Protein AF-A0A2X2BEA3-F1 (afdb_monomer)

pLDDT: mean 77.75, std 15.13, range [36.72, 91.5]

Mean predicted aligned error: 7.88 Å

Nearest PDB structures (foldseek):
  8c7k-assembly1_A  TM=7.824E-01  e=1.206E-02  Escherichia coli O157:H7
  8co2-assembly1_A  TM=7.444E-01  e=1.020E-01  Escherichia coli O157
  6xgt-assembly1_E  TM=6.933E-01  e=6.560E-01  Thermomyces lanuginosus
  5d4z-assembly8_U  TM=5.886E-01  e=8.167E-01  Salmonella phage SPC32H
  5d4z-assembly3_F  TM=5.807E-01  e=1.017E+00  Salmonella phage SPC32H

Solvent-accessible surface area (backbone atoms only — not comparable to full-atom values): 4916 Å² total; per-residue (Å²): 130,91,87,80,73,95,63,84,43,61,64,54,47,48,40,22,58,73,48,69,26,52,62,47,43,13,59,78,68,75,50,57,48,68,59,47,48,29,40,36,63,60,77,37,80,81,56,75,87,50,30,63,54,52,14,57,70,35,74,58,78,43,46,47,57,74,79,37,71,92,48,70,60,71,59,64,70,68,68,81,124

Foldseek 3Di:
DDPDQPDQLVQLQVLQVLLPHLVSLCVQLVHDSVVSVCLRSVVDQDDLVCQVSSCVSSVNPHHSCSSCVVDDPVVVVPPPD

Radius of gyration: 13.16 Å; Cα contacts (8 Å, |Δi|>4): 75; chains: 1; bounding box: 28×34×38 Å

Secondary structure (DSSP, 8-state):
---------HHHHHHHHHHTSHHHHHHHTTS-HHHHHHHHTTSSPPPGGGHHHHHHHTTTSS-HHHH-TTS-HHHHHH---

Organism: Proteus mirabilis (NCBI:txid584)

Structure (mmCIF, N/CA/C/O backbone):
data_AF-A0A2X2BEA3-F1
#
_entry.id   AF-A0A2X2BEA3-F1
#
loop_
_atom_site.group_PDB
_atom_site.id
_atom_site.type_symbol
_atom_site.label_atom_id
_atom_site.label_alt_id
_atom_site.label_comp_id
_atom_site.label_asym_id
_atom_site.label_entity_id
_atom_site.label_seq_id
_atom_site.pdbx_PDB_ins_code
_atom_site.Cartn_x
_atom_site.Cartn_y
_atom_site.Cartn_z
_atom_site.occupancy
_atom_site.B_iso_or_equiv
_atom_site.auth_seq_id
_atom_site.auth_comp_id
_atom_site.auth_asym_id
_atom_site.auth_atom_id
_atom_site.pdbx_PDB_model_num
ATOM 1 N N . MET A 1 1 ? 10.758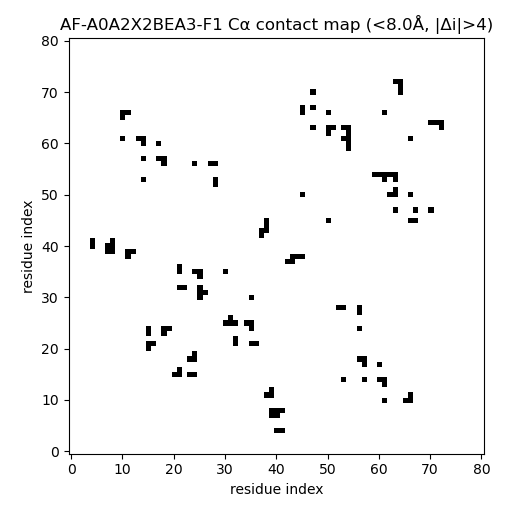 -26.231 -15.688 1.00 36.72 1 MET A N 1
ATOM 2 C CA . MET A 1 1 ? 10.862 -24.977 -14.909 1.00 36.72 1 MET A CA 1
ATOM 3 C C . MET A 1 1 ? 9.478 -24.348 -14.831 1.00 36.72 1 MET A C 1
ATOM 5 O O . MET A 1 1 ? 8.855 -24.174 -15.870 1.00 36.72 1 MET A O 1
ATOM 9 N N . ASN A 1 2 ? 8.951 -24.110 -13.629 1.00 37.16 2 ASN A N 1
ATOM 10 C CA . ASN A 1 2 ? 7.542 -23.758 -13.424 1.00 37.16 2 ASN A CA 1
ATOM 11 C C . ASN A 1 2 ? 7.256 -22.301 -13.831 1.00 37.16 2 ASN A C 1
ATOM 13 O O . ASN A 1 2 ? 7.497 -21.374 -13.061 1.00 37.16 2 ASN A O 1
ATOM 17 N N . ASN A 1 3 ? 6.731 -22.118 -15.046 1.00 43.12 3 ASN A N 1
ATOM 18 C CA . ASN A 1 3 ? 6.140 -20.871 -15.529 1.00 43.12 3 ASN A CA 1
ATOM 19 C C . ASN A 1 3 ? 4.768 -20.674 -14.875 1.00 43.12 3 ASN A C 1
ATOM 21 O O . ASN A 1 3 ? 3.758 -21.183 -15.354 1.00 43.12 3 ASN A O 1
ATOM 25 N N . GLY A 1 4 ? 4.716 -19.935 -13.774 1.00 45.56 4 GLY A N 1
ATOM 26 C CA . GLY A 1 4 ? 3.454 -19.601 -13.130 1.00 45.56 4 GLY A CA 1
ATOM 27 C C . GLY A 1 4 ? 3.582 -18.324 -12.332 1.00 45.56 4 GLY A C 1
ATOM 28 O O . GLY A 1 4 ? 3.980 -18.396 -11.179 1.00 45.56 4 GLY A O 1
ATOM 29 N N . SER A 1 5 ? 3.271 -17.176 -12.949 1.00 38.66 5 SER A N 1
ATOM 30 C CA . SER A 1 5 ? 2.798 -15.939 -12.289 1.00 38.66 5 SER A CA 1
ATOM 31 C C . SER A 1 5 ? 2.465 -14.836 -13.313 1.00 38.66 5 SER A C 1
ATOM 33 O O . SER A 1 5 ? 2.880 -13.693 -13.174 1.00 38.66 5 SER A O 1
ATOM 35 N N . ASN A 1 6 ? 1.673 -15.139 -14.349 1.00 45.91 6 ASN A N 1
ATOM 36 C CA . ASN A 1 6 ? 1.041 -14.096 -15.171 1.00 45.91 6 ASN A CA 1
ATOM 37 C C . ASN A 1 6 ? -0.284 -13.649 -14.530 1.00 45.91 6 ASN A C 1
ATOM 39 O O . ASN A 1 6 ? -1.366 -13.912 -15.044 1.00 45.91 6 ASN A O 1
ATOM 43 N N . LYS A 1 7 ? -0.200 -12.962 -13.389 1.00 49.03 7 LYS A N 1
ATOM 44 C CA . LYS A 1 7 ? -1.214 -11.983 -12.971 1.00 49.03 7 LYS A CA 1
ATOM 45 C C . LYS A 1 7 ? -0.467 -10.769 -12.446 1.00 49.03 7 LYS A C 1
ATOM 47 O O . LYS A 1 7 ? -0.107 -10.694 -11.278 1.00 49.03 7 LYS A O 1
ATOM 52 N N . CYS A 1 8 ? -0.225 -9.816 -13.340 1.00 43.03 8 CYS A N 1
ATOM 53 C CA . CYS A 1 8 ? 0.196 -8.470 -12.9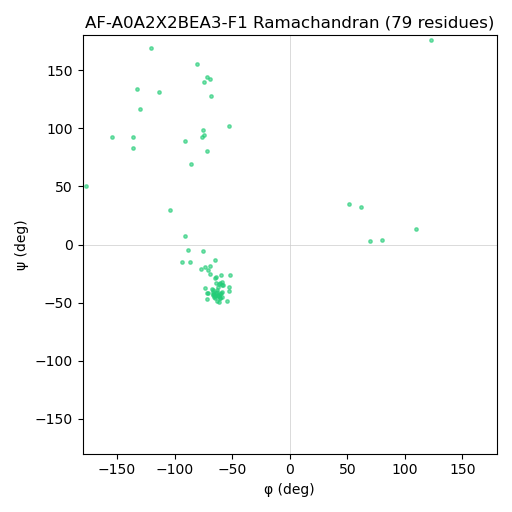86 1.00 43.03 8 CYS A CA 1
ATOM 54 C C . CYS A 1 8 ? -0.802 -7.898 -11.967 1.00 43.03 8 CYS A C 1
ATOM 56 O O . CYS A 1 8 ? -1.910 -7.490 -12.320 1.00 43.03 8 CYS A O 1
ATOM 58 N N . HIS A 1 9 ? -0.426 -7.898 -10.688 1.00 53.59 9 HIS A N 1
ATOM 59 C CA . HIS A 1 9 ? -1.198 -7.298 -9.607 1.00 53.59 9 HIS A CA 1
ATOM 60 C C . HIS A 1 9 ? -1.116 -5.769 -9.736 1.00 53.59 9 HIS A C 1
ATOM 62 O O . HIS A 1 9 ? -0.331 -5.098 -9.066 1.00 53.59 9 HIS A O 1
ATOM 68 N N . ASN A 1 10 ? -1.940 -5.216 -10.635 1.00 69.44 10 ASN A N 1
ATOM 69 C CA . ASN A 1 10 ? -1.967 -3.800 -11.026 1.00 69.44 10 ASN A CA 1
ATOM 70 C C . ASN A 1 10 ? -2.073 -2.837 -9.8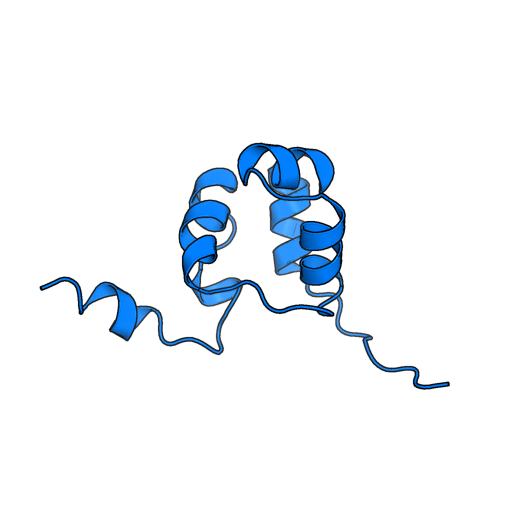27 1.00 69.44 10 ASN A C 1
ATOM 72 O O . ASN A 1 10 ? -1.597 -1.710 -9.886 1.00 69.44 10 ASN A O 1
ATOM 76 N N . ARG A 1 11 ? -2.651 -3.302 -8.715 1.00 78.50 11 ARG A N 1
ATOM 77 C CA . ARG A 1 11 ? -2.938 -2.530 -7.498 1.00 78.50 11 ARG A CA 1
ATOM 78 C C . ARG A 1 11 ? -1.677 -2.191 -6.694 1.00 78.50 11 ARG A C 1
ATOM 80 O O . ARG A 1 11 ? -1.454 -1.032 -6.362 1.00 78.50 11 ARG A O 1
ATOM 87 N N . ASN A 1 12 ? -0.799 -3.174 -6.470 1.00 80.19 12 ASN A N 1
ATOM 88 C CA . ASN A 1 12 ? 0.471 -2.966 -5.755 1.00 80.19 12 ASN A CA 1
ATOM 89 C C . ASN A 1 12 ? 1.426 -2.091 -6.576 1.00 80.19 12 ASN A C 1
ATOM 91 O O . ASN A 1 12 ? 2.106 -1.216 -6.041 1.00 80.19 12 ASN A O 1
ATOM 95 N N . LYS A 1 13 ? 1.435 -2.287 -7.900 1.00 82.75 13 LYS A N 1
ATOM 96 C CA . LYS A 1 13 ? 2.209 -1.447 -8.819 1.00 82.75 13 LYS A CA 1
ATOM 97 C C . LYS A 1 13 ? 1.666 -0.013 -8.872 1.00 82.75 13 LYS A C 1
ATOM 99 O O . LYS A 1 13 ? 2.460 0.921 -8.880 1.00 82.75 13 LYS A O 1
ATOM 104 N N . LYS A 1 14 ? 0.338 0.168 -8.842 1.00 85.31 14 LYS A N 1
ATOM 105 C CA . LYS A 1 14 ? -0.322 1.482 -8.753 1.00 85.31 14 LYS A CA 1
ATOM 106 C C . LYS A 1 14 ? 0.070 2.219 -7.472 1.00 85.31 14 LYS A C 1
ATOM 108 O O . LYS A 1 14 ? 0.456 3.379 -7.560 1.00 85.31 14 LYS A O 1
ATOM 113 N N . ALA A 1 15 ? 0.048 1.536 -6.324 1.00 85.25 15 ALA A N 1
ATOM 114 C CA . ALA A 1 15 ? 0.526 2.086 -5.054 1.00 85.25 15 ALA A CA 1
ATOM 115 C C . ALA A 1 15 ? 1.971 2.593 -5.169 1.00 85.25 15 ALA A C 1
ATOM 117 O O . ALA A 1 15 ? 2.255 3.738 -4.831 1.00 85.25 15 ALA A O 1
ATOM 118 N N . CYS A 1 16 ? 2.868 1.774 -5.729 1.00 85.00 16 CYS A N 1
ATOM 119 C CA . CYS A 1 16 ? 4.258 2.176 -5.943 1.00 85.00 16 CYS A CA 1
ATOM 120 C C . CYS A 1 16 ? 4.367 3.396 -6.857 1.00 85.00 16 CYS A C 1
ATOM 122 O O . CYS A 1 16 ? 5.101 4.321 -6.538 1.00 85.00 16 CYS A O 1
ATOM 124 N N . ASN A 1 17 ? 3.645 3.412 -7.979 1.00 86.44 17 ASN A N 1
ATOM 125 C CA . ASN A 1 17 ? 3.712 4.517 -8.932 1.00 86.44 17 ASN A CA 1
ATOM 126 C C . ASN A 1 17 ? 3.220 5.835 -8.318 1.00 86.44 17 ASN A C 1
ATOM 128 O O . ASN A 1 17 ? 3.831 6.872 -8.536 1.00 86.44 17 ASN A O 1
ATOM 132 N N . TYR A 1 18 ? 2.164 5.779 -7.503 1.00 88.44 18 TYR A N 1
ATOM 133 C CA . TYR A 1 18 ? 1.645 6.949 -6.795 1.00 88.44 18 TYR A CA 1
ATOM 134 C C . TYR A 1 18 ? 2.650 7.515 -5.785 1.00 88.44 18 TYR A C 1
ATOM 136 O O . TYR A 1 18 ? 2.828 8.723 -5.687 1.00 88.44 18 TYR A O 1
ATOM 144 N N . VAL A 1 19 ? 3.333 6.635 -5.050 1.00 86.69 19 VAL A N 1
ATOM 145 C CA . VAL A 1 19 ? 4.295 7.029 -4.011 1.00 86.69 19 VAL A CA 1
ATOM 146 C C . VAL A 1 19 ? 5.610 7.570 -4.596 1.00 86.69 19 VAL A C 1
ATOM 148 O O . VAL A 1 19 ? 6.333 8.272 -3.898 1.00 86.69 19 VAL A O 1
ATOM 151 N N . GLY A 1 20 ? 5.924 7.277 -5.863 1.00 87.44 20 GLY A N 1
ATOM 152 C CA . GLY A 1 20 ? 7.185 7.668 -6.515 1.00 87.44 20 GLY A CA 1
ATOM 153 C C . GLY A 1 20 ? 8.148 6.504 -6.789 1.00 87.44 20 GLY A C 1
ATOM 154 O O . GLY A 1 20 ? 9.315 6.711 -7.106 1.00 87.44 20 GLY A O 1
ATOM 155 N N . GLY A 1 21 ? 7.674 5.263 -6.673 1.00 88.69 21 GLY A N 1
ATOM 156 C CA . GLY A 1 21 ? 8.385 4.041 -7.042 1.00 88.69 21 GLY A CA 1
ATOM 157 C C . GLY A 1 21 ? 8.538 3.038 -5.897 1.00 88.69 21 GLY A C 1
ATOM 158 O O . GLY A 1 21 ? 8.169 3.286 -4.750 1.00 88.69 21 GLY A O 1
ATOM 159 N N . GLN A 1 22 ? 9.115 1.875 -6.215 1.00 87.31 22 GLN A N 1
ATOM 160 C CA . GLN A 1 22 ? 9.320 0.787 -5.244 1.00 87.31 22 GLN A CA 1
ATOM 161 C C . GLN A 1 22 ? 10.271 1.202 -4.116 1.00 87.31 22 GLN A C 1
ATOM 163 O O . GLN A 1 22 ? 10.026 0.888 -2.954 1.00 87.31 22 GLN A O 1
ATOM 168 N N . SER A 1 23 ? 11.339 1.930 -4.453 1.00 88.62 23 SER A N 1
ATOM 169 C CA . SER A 1 23 ? 12.340 2.398 -3.491 1.00 88.62 23 SER A CA 1
ATOM 170 C C . SER A 1 23 ? 11.767 3.419 -2.512 1.00 88.62 23 SER A C 1
ATOM 172 O O . SER A 1 23 ? 12.057 3.349 -1.323 1.00 88.62 23 SER A O 1
ATOM 174 N N . GLU A 1 24 ? 10.931 4.341 -2.990 1.00 90.56 24 GLU A N 1
ATOM 175 C CA . GLU A 1 24 ? 10.295 5.350 -2.139 1.00 90.56 24 GLU A CA 1
ATOM 176 C C . GLU A 1 24 ? 9.239 4.715 -1.231 1.00 90.56 24 GLU A C 1
ATOM 178 O O . GLU A 1 24 ? 9.215 4.961 -0.028 1.00 90.56 24 GLU A O 1
ATOM 183 N N . MET A 1 25 ? 8.440 3.790 -1.769 1.00 88.12 25 MET A N 1
ATOM 184 C CA . MET A 1 25 ? 7.502 3.006 -0.968 1.00 88.12 25 MET A CA 1
ATOM 185 C C . MET A 1 25 ? 8.215 2.190 0.118 1.00 88.12 25 MET A C 1
ATOM 187 O O . MET A 1 25 ? 7.759 2.156 1.258 1.00 88.12 25 MET A O 1
ATOM 191 N N . ALA A 1 26 ? 9.354 1.573 -0.204 1.00 91.50 26 ALA A N 1
ATOM 192 C CA . ALA A 1 26 ? 10.161 0.831 0.759 1.00 91.50 26 ALA A CA 1
ATOM 193 C C . ALA A 1 26 ? 10.677 1.734 1.892 1.00 91.50 26 ALA A C 1
ATOM 195 O O . ALA A 1 26 ? 10.551 1.371 3.060 1.00 91.50 26 ALA A O 1
ATOM 196 N N . LYS A 1 27 ? 11.176 2.933 1.556 1.00 91.00 27 LYS A N 1
ATOM 197 C CA . LYS A 1 27 ? 11.622 3.935 2.536 1.00 91.00 27 LYS A CA 1
ATOM 198 C C . LYS A 1 27 ? 10.487 4.382 3.453 1.00 91.00 27 LYS A C 1
ATOM 200 O O . LYS A 1 27 ? 10.650 4.350 4.667 1.00 91.00 27 LYS A O 1
ATOM 205 N N . ARG A 1 28 ? 9.328 4.743 2.890 1.00 90.12 28 ARG A N 1
ATOM 206 C CA . ARG A 1 28 ? 8.169 5.214 3.669 1.00 90.12 28 ARG A CA 1
ATOM 207 C C . ARG A 1 28 ? 7.598 4.152 4.601 1.00 90.12 28 ARG A C 1
ATOM 209 O O . ARG A 1 28 ? 7.107 4.488 5.669 1.00 90.12 28 ARG A O 1
ATOM 216 N N . LEU A 1 29 ? 7.669 2.885 4.198 1.00 88.00 29 LEU A N 1
ATOM 217 C CA . LEU A 1 29 ? 7.227 1.748 5.007 1.00 88.00 29 LEU A CA 1
ATOM 218 C C . LEU A 1 29 ? 8.328 1.201 5.931 1.00 88.00 29 LEU A C 1
ATOM 220 O O . LEU A 1 29 ? 8.070 0.259 6.675 1.00 88.00 29 LEU A O 1
ATOM 224 N N . GLY A 1 30 ? 9.559 1.719 5.860 1.00 90.56 30 GLY A N 1
ATOM 225 C CA . GLY A 1 30 ? 10.686 1.218 6.652 1.00 90.56 30 GLY A CA 1
ATOM 226 C C . GLY A 1 30 ? 11.048 -0.245 6.359 1.00 90.56 30 GLY A C 1
ATOM 227 O O . GLY A 1 30 ? 11.460 -0.978 7.255 1.00 90.56 30 GLY A O 1
ATOM 228 N N . ILE A 1 31 ? 10.861 -0.703 5.119 1.00 90.69 31 ILE A N 1
ATOM 229 C CA . ILE A 1 31 ? 11.137 -2.086 4.701 1.00 90.69 31 ILE A CA 1
ATOM 230 C C . ILE A 1 31 ? 12.171 -2.142 3.582 1.00 90.69 31 ILE A C 1
ATOM 232 O O . ILE A 1 31 ? 12.505 -1.144 2.950 1.00 90.69 31 ILE A O 1
ATOM 236 N N . SER A 1 32 ? 12.657 -3.347 3.292 1.00 91.06 32 SER A N 1
ATOM 237 C CA . SER A 1 32 ? 13.600 -3.549 2.200 1.00 91.06 32 SER A CA 1
ATOM 238 C C . SER A 1 32 ? 12.904 -3.462 0.823 1.00 91.06 32 SER A C 1
ATOM 240 O O . SER A 1 32 ? 11.817 -4.028 0.649 1.00 91.06 32 SER A O 1
ATOM 242 N N . PRO A 1 33 ? 13.523 -2.832 -0.197 1.00 88.44 33 PRO A N 1
ATOM 243 C CA . PRO A 1 33 ? 12.998 -2.803 -1.568 1.00 88.44 33 PRO A CA 1
ATOM 244 C C . PRO A 1 33 ? 12.666 -4.185 -2.168 1.00 88.44 33 PRO A C 1
ATOM 246 O O . PRO A 1 33 ? 11.631 -4.305 -2.828 1.00 88.44 33 PRO A O 1
ATOM 249 N N . PRO A 1 34 ? 13.440 -5.262 -1.900 1.00 89.81 34 PRO A N 1
ATOM 250 C CA . PRO A 1 34 ? 13.073 -6.614 -2.321 1.00 89.81 34 PRO A CA 1
ATOM 251 C C . PRO A 1 34 ? 11.729 -7.082 -1.754 1.00 89.81 34 PRO A C 1
ATOM 253 O O . PRO A 1 34 ? 11.006 -7.815 -2.421 1.00 89.81 34 PRO A O 1
ATOM 256 N N . THR A 1 35 ? 11.356 -6.645 -0.546 1.00 89.69 35 THR A N 1
ATOM 257 C CA . THR A 1 35 ? 10.049 -6.974 0.043 1.00 89.69 35 THR A CA 1
ATOM 258 C C . THR A 1 35 ? 8.915 -6.355 -0.772 1.00 89.69 35 THR A C 1
ATOM 260 O O . THR A 1 35 ? 7.937 -7.034 -1.079 1.00 89.69 35 THR A O 1
ATOM 263 N N . VAL 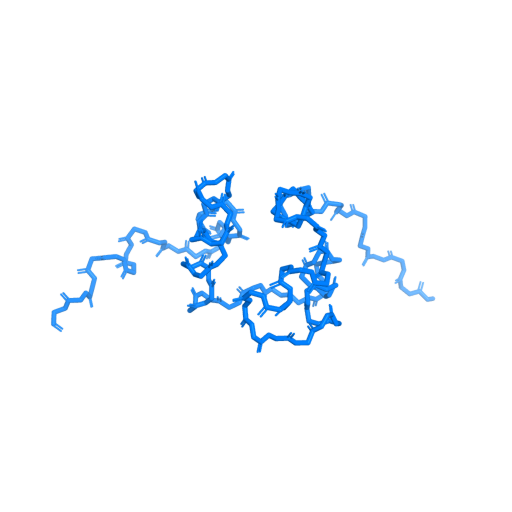A 1 36 ? 9.065 -5.090 -1.177 1.00 88.50 36 VAL A N 1
ATOM 264 C CA . VAL A 1 36 ? 8.099 -4.404 -2.050 1.00 88.50 36 VAL A CA 1
ATOM 265 C C . VAL A 1 36 ? 8.010 -5.105 -3.407 1.00 88.50 36 VAL A C 1
ATOM 267 O O . VAL A 1 36 ? 6.914 -5.366 -3.901 1.00 88.50 36 VAL 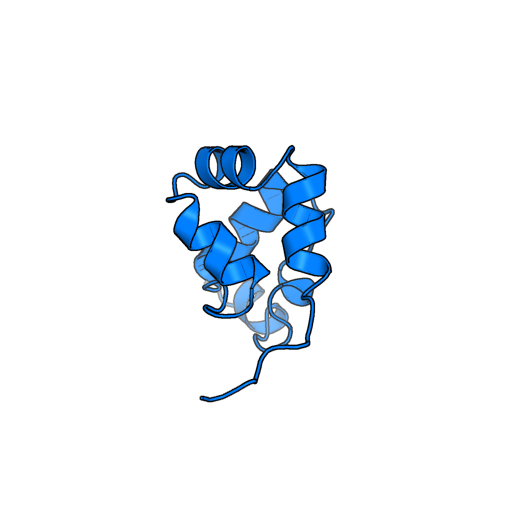A O 1
ATOM 270 N N . ASN A 1 37 ? 9.152 -5.492 -3.977 1.00 87.69 37 ASN A N 1
ATOM 271 C CA . ASN A 1 37 ? 9.210 -6.243 -5.227 1.00 87.69 37 ASN A CA 1
ATOM 272 C C . ASN A 1 37 ? 8.450 -7.583 -5.140 1.00 87.69 37 ASN A C 1
ATOM 274 O O . ASN A 1 37 ? 7.636 -7.881 -6.013 1.00 87.69 37 ASN A O 1
ATOM 278 N N . GLN A 1 38 ? 8.627 -8.343 -4.052 1.00 87.75 38 GLN A N 1
ATOM 279 C CA . GLN A 1 38 ? 7.888 -9.590 -3.811 1.00 87.75 38 GLN A CA 1
ATOM 280 C C . GLN A 1 38 ? 6.371 -9.375 -3.727 1.00 87.75 38 GLN A C 1
ATOM 282 O O . GLN A 1 38 ? 5.609 -10.250 -4.136 1.00 87.75 38 GLN A O 1
ATOM 287 N N . TRP A 1 39 ? 5.915 -8.230 -3.213 1.00 87.75 39 TRP A N 1
ATOM 288 C CA . TRP A 1 39 ? 4.490 -7.894 -3.173 1.00 87.75 39 TRP A CA 1
ATOM 289 C C . TRP A 1 39 ? 3.934 -7.561 -4.553 1.00 87.75 39 TRP A C 1
ATOM 291 O O . TRP A 1 39 ? 2.835 -7.992 -4.899 1.00 87.75 39 TRP A O 1
ATOM 301 N N . ILE A 1 40 ? 4.682 -6.803 -5.355 1.00 83.06 40 ILE A N 1
ATOM 302 C CA . ILE A 1 40 ? 4.280 -6.438 -6.722 1.00 83.06 40 ILE A CA 1
ATOM 303 C C . ILE A 1 40 ? 4.231 -7.676 -7.616 1.00 83.06 40 ILE A C 1
ATOM 305 O O . ILE A 1 40 ? 3.276 -7.844 -8.371 1.00 83.06 40 ILE A O 1
ATOM 309 N N . ASN A 1 41 ? 5.228 -8.552 -7.487 1.00 82.44 41 ASN A N 1
ATOM 310 C CA . ASN A 1 41 ? 5.319 -9.802 -8.237 1.00 82.44 41 ASN A CA 1
ATOM 311 C C . ASN A 1 41 ? 4.364 -10.888 -7.722 1.00 82.44 41 ASN A C 1
ATOM 313 O O . ASN A 1 41 ? 4.289 -11.961 -8.309 1.00 82.44 41 ASN A O 1
ATOM 317 N N . GLY A 1 42 ? 3.652 -10.643 -6.618 1.00 79.06 42 GLY A N 1
ATOM 318 C CA . GLY A 1 42 ? 2.745 -11.622 -6.018 1.00 79.06 42 GLY A CA 1
ATOM 319 C C . GLY A 1 42 ? 3.449 -12.818 -5.367 1.00 79.06 42 GLY A C 1
ATOM 320 O O . GLY A 1 42 ? 2.775 -13.693 -4.834 1.00 79.06 42 GLY A O 1
ATOM 321 N N . THR A 1 43 ? 4.787 -12.842 -5.339 1.00 84.44 43 THR A N 1
ATOM 322 C CA . THR A 1 43 ? 5.593 -13.868 -4.658 1.00 84.44 43 THR A CA 1
ATOM 323 C C . THR A 1 43 ? 5.269 -13.936 -3.169 1.00 84.44 43 THR A C 1
ATOM 325 O O . THR A 1 43 ? 5.275 -15.011 -2.573 1.00 84.44 43 THR A O 1
ATOM 328 N N . ARG A 1 44 ? 4.967 -12.787 -2.551 1.00 83.69 44 ARG A N 1
ATOM 329 C CA . ARG A 1 44 ? 4.586 -12.699 -1.141 1.00 83.69 44 ARG A CA 1
ATOM 330 C C . ARG A 1 44 ? 3.342 -11.837 -0.976 1.00 83.69 44 ARG A C 1
ATOM 332 O O . ARG A 1 44 ? 3.276 -10.725 -1.491 1.00 83.69 44 ARG A O 1
ATOM 339 N N . LYS A 1 45 ? 2.373 -12.314 -0.191 1.00 81.81 45 LYS A N 1
ATOM 340 C CA . LYS A 1 45 ? 1.205 -11.509 0.191 1.00 81.81 45 LYS A CA 1
ATOM 341 C C . LYS A 1 45 ? 1.608 -10.416 1.189 1.00 81.81 45 LYS A C 1
ATOM 343 O O . LYS A 1 45 ? 2.437 -10.639 2.074 1.00 81.81 45 LYS A O 1
ATOM 348 N N . ILE A 1 46 ? 0.971 -9.251 1.082 1.00 84.62 46 ILE A N 1
ATOM 349 C CA . ILE A 1 46 ? 1.111 -8.176 2.069 1.00 84.62 46 ILE A CA 1
ATOM 350 C C . ILE A 1 46 ? 0.445 -8.637 3.379 1.00 84.62 46 ILE A C 1
ATOM 352 O O . ILE A 1 46 ? -0.706 -9.096 3.346 1.00 84.62 46 ILE A O 1
ATOM 356 N N . PRO A 1 47 ? 1.143 -8.569 4.526 1.00 84.00 47 PRO A N 1
ATOM 357 C CA . PRO A 1 47 ? 0.561 -8.895 5.823 1.00 84.00 47 PRO A CA 1
ATOM 358 C C . PRO A 1 47 ? -0.469 -7.839 6.235 1.00 84.00 47 PRO A C 1
ATOM 360 O O . PRO A 1 47 ? -0.242 -6.647 6.041 1.00 84.00 47 PRO A O 1
ATOM 363 N N . ALA A 1 48 ? -1.568 -8.270 6.863 1.00 82.75 48 ALA A N 1
ATOM 364 C CA . ALA A 1 48 ? -2.692 -7.387 7.179 1.00 82.75 48 ALA A CA 1
ATOM 365 C C . ALA A 1 48 ? -2.290 -6.181 8.054 1.00 82.75 48 ALA A C 1
ATOM 367 O O . ALA A 1 48 ? -2.752 -5.066 7.842 1.00 82.75 48 ALA A O 1
ATOM 368 N N . ARG A 1 49 ? -1.332 -6.356 8.970 1.00 82.88 49 ARG A N 1
ATOM 369 C CA . ARG A 1 49 ? -0.838 -5.251 9.808 1.00 82.88 49 ARG A CA 1
ATOM 370 C C . ARG A 1 49 ? -0.227 -4.088 9.013 1.00 82.88 49 ARG A C 1
ATOM 372 O O . ARG A 1 49 ? -0.245 -2.971 9.503 1.00 82.88 49 ARG A O 1
ATOM 379 N N . ARG A 1 50 ? 0.287 -4.344 7.800 1.00 85.56 50 ARG A N 1
ATOM 380 C CA . ARG A 1 50 ? 0.922 -3.327 6.942 1.00 85.56 50 ARG A CA 1
ATOM 381 C C . ARG A 1 50 ? -0.031 -2.678 5.950 1.00 85.56 50 ARG A C 1
ATOM 383 O O . ARG A 1 50 ? 0.309 -1.653 5.371 1.00 85.56 50 ARG A O 1
ATOM 390 N N . CYS A 1 51 ? -1.208 -3.253 5.709 1.00 85.69 51 CYS A N 1
ATOM 391 C CA . CYS A 1 51 ? -2.146 -2.660 4.757 1.00 85.69 51 CYS A CA 1
ATOM 392 C C . CYS A 1 51 ? -2.557 -1.226 5.146 1.00 85.69 51 CYS A C 1
ATOM 394 O O . CYS A 1 51 ? -2.534 -0.387 4.247 1.00 85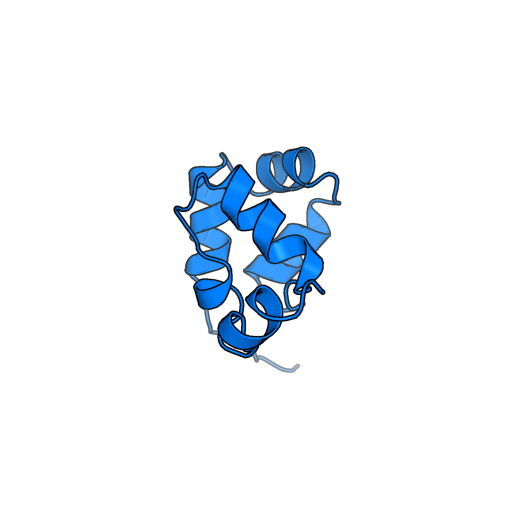.69 51 CYS A O 1
ATOM 396 N N . PRO A 1 52 ? -2.818 -0.893 6.431 1.00 85.38 52 PRO A N 1
ATOM 397 C CA . PRO A 1 52 ? -3.110 0.485 6.829 1.00 85.38 52 PRO A CA 1
ATOM 398 C C . PRO A 1 52 ? -1.949 1.444 6.553 1.00 85.38 52 PRO A C 1
ATOM 400 O O . PRO A 1 52 ? -2.168 2.601 6.209 1.00 85.38 52 PRO A O 1
ATOM 403 N N . GLU A 1 53 ? -0.705 0.977 6.683 1.00 88.44 53 GLU A N 1
ATOM 404 C CA . GLU A 1 53 ? 0.478 1.779 6.358 1.00 88.44 53 GLU A CA 1
ATOM 405 C C . GLU A 1 53 ? 0.547 2.061 4.856 1.00 88.44 53 GLU A C 1
ATOM 407 O O . GLU A 1 53 ? 0.775 3.198 4.456 1.00 88.44 53 GLU A O 1
ATOM 412 N N . ILE A 1 54 ? 0.278 1.052 4.019 1.00 87.56 54 ILE A N 1
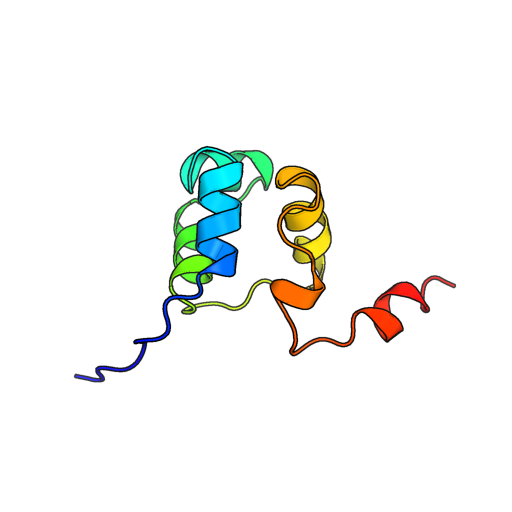ATOM 413 C CA . ILE A 1 54 ? 0.230 1.206 2.558 1.00 87.56 54 ILE A CA 1
ATOM 414 C C . ILE A 1 54 ? -0.883 2.177 2.145 1.00 87.56 54 ILE A C 1
ATOM 416 O O . ILE A 1 54 ? -0.657 3.054 1.312 1.00 87.56 54 ILE A O 1
ATOM 420 N N . GLU A 1 55 ? -2.068 2.058 2.738 1.00 89.25 55 GLU A N 1
ATOM 421 C CA . GLU A 1 55 ? -3.183 2.975 2.493 1.00 89.25 55 GLU A CA 1
ATOM 422 C C . GLU A 1 55 ? -2.817 4.415 2.891 1.00 89.25 55 GLU A C 1
ATOM 424 O O . GLU A 1 55 ? -3.046 5.341 2.116 1.00 89.25 55 GLU A O 1
ATOM 429 N N . LYS A 1 56 ? -2.147 4.611 4.037 1.00 88.19 56 LYS A N 1
ATOM 430 C CA . LYS A 1 56 ? -1.662 5.930 4.479 1.00 88.19 56 LYS A CA 1
ATOM 431 C C . LYS A 1 56 ? -0.620 6.531 3.535 1.00 88.19 56 LYS A C 1
ATOM 433 O O . LYS A 1 56 ? -0.761 7.687 3.146 1.00 88.19 56 LYS A O 1
ATOM 438 N N . VAL A 1 57 ? 0.412 5.775 3.143 1.00 89.50 57 VAL A N 1
ATOM 439 C CA . VAL A 1 57 ? 1.472 6.302 2.255 1.00 89.50 57 VAL A CA 1
ATOM 440 C C . VAL A 1 57 ? 0.966 6.562 0.839 1.00 89.50 57 VAL A C 1
ATOM 442 O O . VAL A 1 57 ? 1.528 7.404 0.145 1.00 89.50 57 VAL A O 1
ATOM 445 N N . THR A 1 58 ? -0.091 5.861 0.422 1.00 88.56 58 THR A N 1
ATOM 446 C CA . THR A 1 58 ? -0.779 6.081 -0.857 1.00 88.56 58 THR A CA 1
ATOM 447 C C . THR A 1 58 ? -1.937 7.071 -0.753 1.00 88.56 58 THR A C 1
ATOM 449 O O . THR A 1 58 ? -2.682 7.217 -1.716 1.00 88.56 58 THR A O 1
ATOM 452 N N . SER A 1 59 ? -2.121 7.736 0.391 1.00 85.06 59 SER A N 1
ATOM 453 C CA . SER A 1 59 ? -3.207 8.699 0.619 1.00 85.06 59 SER A CA 1
ATOM 454 C C . SER A 1 59 ? -4.602 8.153 0.264 1.00 85.06 59 SER A C 1
ATOM 456 O O . SER A 1 59 ? -5.451 8.883 -0.238 1.00 85.06 59 SER A O 1
ATOM 458 N N . GLY A 1 60 ? -4.843 6.858 0.492 1.00 84.25 60 GLY A N 1
ATOM 459 C CA . GLY A 1 60 ? -6.118 6.199 0.194 1.00 84.25 60 GLY A CA 1
ATOM 460 C C . GLY A 1 60 ? -6.326 5.808 -1.274 1.00 84.25 60 GLY A C 1
ATOM 461 O O . GLY A 1 60 ? -7.382 5.283 -1.615 1.00 84.25 60 GLY A O 1
ATOM 462 N N . VAL A 1 61 ? -5.334 6.003 -2.154 1.00 86.06 61 VAL A N 1
ATOM 463 C CA . VAL A 1 61 ? -5.422 5.606 -3.576 1.00 86.06 61 VAL A CA 1
ATOM 464 C C . VAL A 1 61 ? -5.554 4.096 -3.753 1.00 86.06 61 VAL A C 1
ATOM 466 O O . VAL A 1 61 ? -6.112 3.637 -4.756 1.00 86.06 61 VAL A O 1
ATOM 469 N N . VAL A 1 62 ? -5.016 3.324 -2.805 1.00 85.06 62 VAL A N 1
ATOM 470 C CA . VAL A 1 62 ? -5.202 1.877 -2.736 1.00 85.06 62 VAL A CA 1
ATOM 471 C C . VAL A 1 6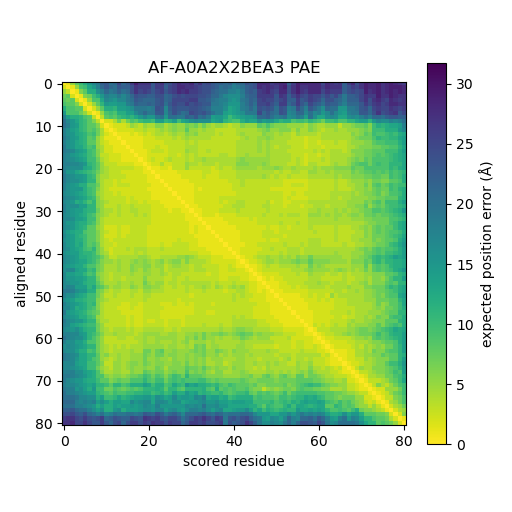2 ? -5.632 1.505 -1.323 1.00 85.06 62 VAL A C 1
ATOM 473 O O . VAL A 1 62 ? -4.882 1.689 -0.365 1.00 85.06 62 VAL A O 1
ATOM 476 N N . ARG A 1 63 ? -6.844 0.960 -1.203 1.00 83.38 63 ARG A N 1
ATOM 477 C CA . ARG A 1 63 ? -7.432 0.565 0.083 1.00 83.38 63 ARG A CA 1
ATOM 478 C C . ARG A 1 63 ? -6.908 -0.794 0.549 1.00 83.38 63 ARG A C 1
ATOM 480 O O . ARG A 1 63 ? -6.545 -1.646 -0.267 1.00 83.38 63 ARG A O 1
ATOM 487 N N . CYS A 1 64 ? -6.934 -1.043 1.860 1.00 81.06 64 CYS A N 1
ATOM 488 C CA . CYS A 1 64 ? -6.573 -2.349 2.436 1.00 81.06 64 CYS A CA 1
ATOM 489 C C . CYS A 1 64 ? -7.346 -3.518 1.795 1.00 81.06 64 CYS A C 1
ATOM 491 O O . CYS A 1 64 ? -6.768 -4.563 1.484 1.00 81.06 64 CYS A O 1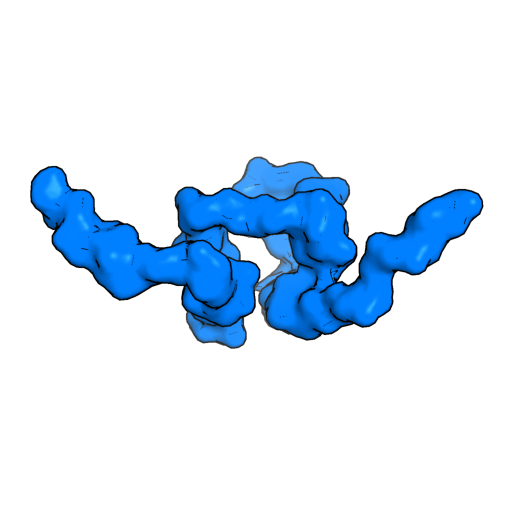
ATOM 493 N N . GLU A 1 65 ? -8.634 -3.294 1.534 1.00 80.00 65 GLU A N 1
ATOM 494 C CA . GLU A 1 65 ? -9.573 -4.234 0.907 1.00 80.00 65 GLU A CA 1
ATOM 495 C C . GLU A 1 65 ? -9.155 -4.596 -0.528 1.00 80.00 65 GLU A C 1
ATOM 497 O O . GLU A 1 65 ? -9.256 -5.748 -0.946 1.00 80.00 65 GLU A O 1
ATOM 502 N N . GLU A 1 66 ? -8.599 -3.636 -1.272 1.00 79.50 66 GLU A N 1
ATOM 503 C CA . GLU A 1 66 ? -8.079 -3.859 -2.622 1.00 79.50 66 GLU A CA 1
ATOM 504 C C . GLU A 1 66 ? -6.753 -4.633 -2.613 1.00 79.50 66 GLU A C 1
ATOM 506 O O . GLU A 1 66 ? -6.503 -5.485 -3.475 1.00 79.50 66 GLU A O 1
ATOM 511 N N . LEU A 1 67 ? -5.885 -4.359 -1.635 1.00 77.75 67 LEU A N 1
ATOM 512 C CA . LEU A 1 67 ? -4.607 -5.061 -1.472 1.00 77.75 67 LEU A CA 1
ATOM 513 C C . LEU A 1 67 ? -4.830 -6.530 -1.097 1.00 77.75 67 LEU A C 1
ATOM 515 O O . LEU A 1 67 ? -4.164 -7.424 -1.627 1.00 77.75 67 LEU A O 1
ATOM 519 N N . ARG A 1 68 ? -5.774 -6.783 -0.187 1.00 75.62 68 ARG A N 1
ATOM 520 C CA . ARG A 1 68 ? -6.091 -8.111 0.344 1.00 75.62 68 ARG A CA 1
ATOM 521 C C . ARG A 1 68 ? -7.606 -8.315 0.401 1.00 75.62 68 ARG A C 1
ATOM 523 O O . ARG A 1 68 ? -8.171 -8.204 1.485 1.00 75.62 68 ARG A O 1
ATOM 530 N N . PRO A 1 69 ? -8.235 -8.716 -0.716 1.00 76.75 69 PRO A N 1
ATOM 531 C CA . PRO A 1 69 ? -9.637 -9.136 -0.704 1.00 76.75 69 PRO A CA 1
ATOM 532 C C . PRO A 1 69 ? -9.839 -10.475 0.027 1.00 76.75 69 PRO A C 1
ATOM 534 O O . PRO A 1 69 ? -10.938 -10.782 0.453 1.00 76.75 69 PRO A O 1
ATOM 537 N N . ASP A 1 70 ? -8.766 -11.259 0.203 1.00 78.69 70 ASP A N 1
ATOM 538 C CA . ASP A 1 70 ? -8.741 -12.501 0.999 1.00 78.69 70 ASP A CA 1
ATOM 539 C C . ASP A 1 70 ? -8.993 -12.281 2.507 1.00 78.69 70 ASP A C 1
ATOM 541 O O . ASP A 1 70 ? -9.108 -13.250 3.249 1.00 78.69 70 ASP A O 1
ATOM 545 N N . VAL A 1 71 ? -8.933 -11.040 3.002 1.00 74.81 71 VAL A N 1
ATOM 546 C CA . VAL A 1 71 ? -9.054 -10.730 4.435 1.00 74.81 71 VAL A CA 1
ATOM 547 C C . VAL A 1 71 ? -10.333 -9.944 4.656 1.00 74.81 71 VAL A C 1
ATOM 549 O O . VAL A 1 71 ? -10.562 -8.943 3.979 1.00 74.81 71 VAL A O 1
ATOM 552 N N . ASP A 1 72 ? -11.126 -10.362 5.639 1.00 75.50 72 ASP A N 1
ATOM 553 C CA . ASP A 1 72 ? -12.291 -9.600 6.073 1.00 75.50 72 ASP A CA 1
ATOM 554 C C . ASP A 1 72 ? -11.852 -8.400 6.928 1.00 75.50 72 ASP A C 1
ATOM 556 O O . ASP A 1 72 ? -11.642 -8.476 8.143 1.00 75.50 72 ASP A O 1
ATOM 560 N N . TRP A 1 73 ? -11.660 -7.269 6.251 1.00 75.25 73 TRP A N 1
ATOM 561 C CA . TRP A 1 73 ? -11.326 -5.993 6.881 1.00 75.25 73 TRP A CA 1
ATOM 562 C C . TRP A 1 73 ? -12.496 -5.386 7.651 1.00 75.25 73 TRP A C 1
ATOM 564 O O . TRP A 1 73 ? -12.263 -4.564 8.539 1.00 75.25 73 TRP A O 1
ATOM 574 N N . SER A 1 74 ? -13.733 -5.770 7.322 1.00 69.31 74 SER A N 1
ATOM 575 C CA . SER A 1 74 ? -14.923 -5.319 8.043 1.00 69.31 74 SER A CA 1
ATOM 576 C C . SER A 1 74 ? -14.893 -5.869 9.466 1.00 69.31 74 SER A C 1
ATOM 578 O O . SER A 1 74 ? -15.035 -5.117 10.428 1.00 69.31 74 SER A O 1
ATOM 580 N N . TYR A 1 75 ? -14.562 -7.156 9.598 1.00 68.81 75 TYR A N 1
ATOM 581 C CA . TYR A 1 75 ? -14.402 -7.809 10.891 1.00 68.81 75 TYR A CA 1
ATOM 582 C C . TYR A 1 75 ? -13.227 -7.235 11.702 1.00 68.81 75 TYR A C 1
ATOM 584 O O . TYR A 1 75 ? -13.392 -6.885 12.868 1.00 68.81 75 TYR A O 1
ATOM 592 N N . LEU A 1 76 ? -12.055 -7.037 11.081 1.00 65.69 76 LEU A N 1
ATOM 593 C CA . LEU A 1 76 ? -10.864 -6.514 11.776 1.00 65.69 76 LEU A CA 1
ATOM 594 C C . LEU A 1 76 ? -11.015 -5.074 12.294 1.00 65.69 76 LEU A C 1
ATOM 596 O O . LEU A 1 76 ? -10.367 -4.711 13.275 1.00 65.69 76 LEU A O 1
ATOM 600 N N . ARG A 1 77 ? -11.836 -4.237 11.646 1.00 63.62 77 ARG A N 1
ATOM 601 C CA . ARG A 1 77 ? -12.117 -2.875 12.131 1.00 63.62 77 ARG A CA 1
ATOM 602 C C . ARG A 1 77 ? -13.097 -2.848 13.307 1.00 63.62 77 ARG A C 1
ATOM 604 O O . ARG A 1 77 ? -13.096 -1.865 14.039 1.00 63.62 77 ARG A O 1
ATOM 611 N N . GLY A 1 78 ? -13.896 -3.900 13.492 1.00 62.56 78 GLY A N 1
ATOM 612 C CA . GLY A 1 78 ? -14.895 -3.999 14.560 1.00 62.56 78 GLY A CA 1
ATOM 613 C C . GLY A 1 78 ? -14.372 -4.544 15.893 1.00 62.56 78 GLY A C 1
ATOM 614 O O . GLY A 1 78 ? -15.043 -4.386 16.904 1.00 62.56 78 GLY A O 1
ATOM 615 N N . THR A 1 79 ? -13.187 -5.164 15.927 1.00 55.12 79 THR A N 1
ATOM 616 C CA . THR A 1 79 ? -12.684 -5.893 17.110 1.00 55.12 79 THR A CA 1
ATOM 617 C C . THR A 1 79 ? -11.601 -5.154 17.906 1.00 55.12 79 THR A C 1
ATOM 619 O O . THR A 1 79 ? -10.741 -5.795 18.503 1.00 55.12 79 THR A O 1
ATOM 622 N N . GLN A 1 80 ? -11.601 -3.818 17.919 1.00 47.19 80 GLN A N 1
ATOM 623 C CA . GLN A 1 80 ? -10.864 -3.067 18.944 1.00 47.19 80 GLN A CA 1
ATOM 624 C C . GLN A 1 80 ? -11.812 -2.804 20.121 1.00 47.19 80 GLN A C 1
ATOM 626 O O . GLN A 1 80 ? -12.527 -1.804 20.125 1.00 47.19 80 GLN A O 1
ATOM 631 N N . GLN A 1 81 ? -11.848 -3.748 21.065 1.00 46.03 81 GLN A N 1
ATOM 632 C CA . GLN A 1 81 ? -12.365 -3.571 22.426 1.00 46.03 81 GLN A CA 1
ATOM 633 C C . GLN A 1 81 ? -11.202 -3.677 23.408 1.00 46.03 81 GLN A C 1
ATOM 635 O O . GLN A 1 81 ? -10.312 -4.523 23.153 1.00 46.03 81 GLN A O 1
#

Sequence (81 aa):
MNNGSNKCHNRNKKACNYVGGQSEMAKRLGISPPTVNQWINGTRKIPARRCPEIEKVTSGVVRCEELRPDVDWSYLRGTQQ

InterPro domains:
  IPR001387 Cro/C1-type, helix-turn-helix domain [PS50943] (22-47)
  IPR001387 Cro/C1-type, helix-turn-helix domain [cd00093] (22-57)
  IPR010982 Lambda repressor-like, DNA-binding domain superfamily [G3DSA:1.10.260.40] (10-81)
  IPR010982 Lambda repressor-like, DNA-binding domain superfamily [SSF47413] (13-73)
  IPR031856 Bacterial antitoxin YdaS-like [PF15943] (13-75)